Protein AF-K1SFC0-F1 (afdb_monomer)

InterPro domains:
  IPR001509 NAD-dependent epimerase/dehydratase [PF01370] (29-90)
  IPR036291 NAD(P)-binding domain superfamily [SSF51735] (22-122)

Secondary structure (DSSP, 8-state):
--PPPHHHHHHHHHHHTT---GGGTT-EEEEETTTSHHHHHHHHHHHH-TT--SEEEEEES-HHHHHHHTGGGTT-TTEEEEE--TTS-HHHHHHTTTTSHHHHHHHH--SEEEE------HHHHTT--

Structure (mmCIF, N/CA/C/O backbone):
data_AF-K1SFC0-F1
#
_entry.id   AF-K1SFC0-F1
#
loop_
_atom_site.group_PDB
_atom_site.id
_atom_site.type_symbol
_atom_site.label_atom_id
_atom_site.label_alt_id
_atom_site.label_comp_id
_atom_site.label_asym_id
_atom_site.label_entity_id
_atom_site.label_seq_id
_atom_site.pdbx_PDB_ins_code
_atom_site.Cartn_x
_atom_site.Cartn_y
_atom_site.Cartn_z
_atom_site.occupancy
_atom_site.B_iso_or_equiv
_atom_site.auth_seq_id
_atom_site.auth_comp_id
_atom_site.auth_asym_id
_atom_site.auth_atom_id
_atom_site.pdbx_PDB_model_num
ATOM 1 N N . MET A 1 1 ? -13.882 18.226 -19.240 1.00 37.94 1 MET A N 1
ATOM 2 C CA . MET A 1 1 ? -14.124 17.043 -18.390 1.00 37.94 1 MET A CA 1
ATOM 3 C C . MET A 1 1 ? -12.950 16.107 -18.572 1.00 37.94 1 MET A C 1
ATOM 5 O O . MET A 1 1 ? -12.810 15.551 -19.651 1.00 37.94 1 MET A O 1
ATOM 9 N N . ILE A 1 2 ? -12.064 16.000 -17.584 1.00 46.50 2 ILE A N 1
ATOM 10 C CA . ILE A 1 2 ? -11.029 14.963 -17.608 1.00 46.50 2 ILE A CA 1
ATOM 11 C C . ILE A 1 2 ? -11.756 13.694 -17.168 1.00 46.50 2 ILE A C 1
ATOM 13 O O . ILE A 1 2 ? -12.047 13.533 -15.987 1.00 46.50 2 ILE A O 1
ATOM 17 N N . GLY A 1 3 ? -12.195 12.886 -18.134 1.00 52.56 3 GLY A N 1
ATOM 18 C CA . GLY A 1 3 ? -12.838 11.608 -17.843 1.00 52.56 3 GLY A CA 1
ATOM 19 C C . GLY A 1 3 ? -11.894 10.734 -17.023 1.00 52.56 3 GLY A C 1
ATOM 20 O O . GLY A 1 3 ? -10.680 10.753 -17.244 1.00 52.56 3 GLY A O 1
ATOM 21 N N . ASN A 1 4 ? -12.446 9.998 -16.060 1.00 66.19 4 ASN A N 1
ATOM 22 C CA . ASN A 1 4 ? -11.688 9.003 -15.314 1.00 66.19 4 ASN A CA 1
ATOM 23 C C . ASN A 1 4 ? -11.076 8.007 -16.320 1.00 66.19 4 ASN A C 1
ATOM 25 O O . ASN A 1 4 ? -11.723 7.667 -17.313 1.00 66.19 4 ASN A O 1
ATOM 29 N N . SER A 1 5 ? -9.824 7.581 -16.129 1.00 87.25 5 SER A N 1
ATOM 30 C CA . SER A 1 5 ? -9.228 6.613 -17.060 1.00 87.25 5 SER A CA 1
ATOM 31 C C . SER A 1 5 ? -10.027 5.301 -17.028 1.00 87.25 5 SER A C 1
ATOM 33 O O . SER A 1 5 ? -10.554 4.966 -15.964 1.00 87.25 5 SER A O 1
ATOM 35 N N . PRO A 1 6 ? -10.090 4.524 -18.131 1.00 92.62 6 PRO A N 1
ATOM 36 C CA . PRO A 1 6 ? -10.793 3.236 -18.145 1.00 92.62 6 PRO A CA 1
ATOM 37 C C . PRO A 1 6 ? -10.389 2.328 -16.976 1.00 92.62 6 PRO A C 1
ATOM 39 O O . PRO A 1 6 ? -11.231 1.715 -16.342 1.00 92.62 6 PRO A O 1
ATOM 42 N N . TYR A 1 7 ? -9.108 2.363 -16.606 1.00 92.44 7 TYR A N 1
ATOM 43 C CA . TYR A 1 7 ? -8.574 1.665 -15.439 1.00 92.44 7 TYR A CA 1
ATOM 44 C C . TYR A 1 7 ? -9.222 2.077 -14.105 1.00 92.44 7 TYR A C 1
ATOM 46 O O . TYR A 1 7 ? -9.607 1.224 -13.310 1.00 92.44 7 TYR A O 1
ATOM 54 N N . LYS A 1 8 ? -9.348 3.383 -13.839 1.00 90.38 8 LYS A N 1
ATOM 55 C CA . LYS A 1 8 ? -9.997 3.865 -12.611 1.00 90.38 8 LYS A CA 1
ATOM 56 C C . LYS A 1 8 ? -11.497 3.576 -12.620 1.00 90.38 8 LYS A C 1
ATOM 58 O O . LYS A 1 8 ? -12.069 3.313 -11.568 1.00 90.38 8 LYS A O 1
ATOM 63 N N . GLU A 1 9 ? -12.121 3.605 -13.796 1.00 93.56 9 GLU A N 1
ATOM 64 C CA . GLU A 1 9 ? -13.527 3.237 -13.953 1.00 93.56 9 GLU A CA 1
ATOM 65 C C . GLU A 1 9 ? -13.763 1.750 -13.669 1.00 93.56 9 GLU A C 1
ATOM 67 O O . GLU A 1 9 ? -14.717 1.417 -12.970 1.00 93.56 9 GLU A O 1
ATOM 72 N N . ASP A 1 10 ? -12.869 0.871 -14.129 1.00 95.56 10 ASP A N 1
ATOM 73 C CA . ASP A 1 10 ? -12.921 -0.561 -13.830 1.00 95.56 10 ASP A CA 1
ATOM 74 C C . ASP A 1 10 ? -12.792 -0.821 -12.323 1.00 95.56 10 ASP A C 1
ATOM 76 O O . ASP A 1 10 ? -13.568 -1.595 -11.766 1.00 95.56 10 ASP A O 1
ATOM 80 N N . ILE A 1 11 ? -11.883 -0.126 -11.629 1.00 95.50 11 ILE A N 1
ATOM 81 C CA . ILE A 1 11 ? -11.759 -0.239 -10.167 1.00 95.50 11 ILE A CA 1
ATOM 82 C C . ILE A 1 11 ? -13.015 0.279 -9.461 1.00 95.50 11 ILE A C 1
ATOM 84 O O . ILE A 1 11 ? -13.551 -0.399 -8.585 1.00 95.50 11 ILE A O 1
ATOM 88 N N . ALA A 1 12 ? -13.524 1.451 -9.850 1.00 93.75 12 ALA A N 1
ATOM 89 C CA . ALA A 1 12 ? -14.755 2.000 -9.282 1.00 93.75 12 ALA A CA 1
ATOM 90 C C . ALA A 1 12 ? -15.953 1.064 -9.512 1.00 93.75 12 ALA A C 1
ATOM 92 O O . ALA A 1 12 ? -16.821 0.925 -8.646 1.00 93.75 12 ALA A O 1
ATOM 93 N N . ARG A 1 13 ? -15.990 0.385 -10.664 1.00 96.31 13 ARG A N 1
ATOM 94 C CA . ARG A 1 13 ? -17.012 -0.603 -11.000 1.00 96.31 13 ARG A CA 1
ATOM 95 C C . ARG A 1 13 ? -17.004 -1.791 -10.040 1.00 96.31 13 ARG A C 1
ATOM 97 O O . ARG A 1 13 ? -18.095 -2.196 -9.660 1.00 96.31 13 ARG A O 1
ATOM 104 N N . LEU A 1 14 ? -15.844 -2.276 -9.584 1.00 96.56 14 LEU A N 1
ATOM 105 C CA . LEU A 1 14 ? -15.770 -3.371 -8.600 1.00 96.56 14 LEU A CA 1
ATOM 106 C C . LEU A 1 14 ? -16.609 -3.067 -7.350 1.00 96.56 14 LEU A C 1
ATOM 108 O O . LEU A 1 14 ? -17.392 -3.904 -6.910 1.00 96.56 14 LEU A O 1
ATOM 112 N N . PHE A 1 15 ? -16.497 -1.849 -6.812 1.00 96.12 15 PHE A N 1
ATOM 113 C CA . PHE A 1 15 ? -17.256 -1.433 -5.629 1.00 96.12 15 PHE A CA 1
ATOM 114 C C . PHE A 1 15 ? -18.741 -1.214 -5.932 1.00 96.12 15 PHE A C 1
ATOM 116 O O . PHE A 1 15 ? -19.589 -1.560 -5.115 1.00 96.12 15 PHE A O 1
ATOM 123 N N . ARG A 1 16 ? -19.088 -0.704 -7.124 1.00 95.00 16 ARG A N 1
ATOM 124 C CA . ARG A 1 16 ? -20.497 -0.598 -7.551 1.00 95.00 16 ARG A CA 1
ATOM 125 C C . ARG A 1 16 ? -21.158 -1.960 -7.773 1.00 95.00 16 ARG A C 1
ATOM 127 O O . ARG A 1 16 ? -22.371 -2.062 -7.633 1.00 95.00 16 ARG A O 1
ATOM 134 N N . GLU A 1 17 ? -20.380 -2.980 -8.125 1.00 96.38 17 GLU A N 1
ATOM 135 C CA . GLU A 1 17 ? -20.843 -4.356 -8.346 1.00 96.38 17 GLU A CA 1
ATOM 136 C C . GLU A 1 17 ? -20.791 -5.230 -7.081 1.00 96.38 17 GLU A C 1
ATOM 138 O O . GLU A 1 17 ? -21.098 -6.418 -7.149 1.00 96.38 17 GLU A O 1
ATOM 143 N N . GLY A 1 18 ? -20.466 -4.646 -5.922 1.00 94.00 18 GLY A N 1
ATOM 144 C CA . GLY A 1 18 ? -20.590 -5.315 -4.625 1.00 94.00 18 GLY A CA 1
ATOM 145 C C . GLY A 1 18 ? -19.297 -5.907 -4.067 1.00 94.00 18 GLY A C 1
ATOM 146 O O . GLY A 1 18 ? -19.360 -6.787 -3.212 1.00 94.00 18 GLY A O 1
ATOM 147 N N . LEU A 1 19 ? -18.118 -5.454 -4.512 1.00 96.31 19 LEU A N 1
ATOM 148 C CA . LEU A 1 19 ? -16.886 -5.737 -3.774 1.00 96.31 19 LEU A CA 1
ATOM 149 C C . LEU A 1 19 ? -16.942 -5.061 -2.398 1.00 96.31 19 LEU A C 1
ATOM 151 O O . LEU A 1 19 ? -16.901 -3.836 -2.295 1.00 96.31 19 LEU A O 1
ATOM 155 N N . GLU A 1 20 ? -16.957 -5.871 -1.346 1.00 94.12 20 GLU A N 1
ATOM 156 C CA . GLU A 1 20 ? -16.961 -5.417 0.043 1.00 94.12 20 GLU A CA 1
ATOM 157 C C . GLU A 1 20 ? -15.652 -5.798 0.739 1.00 94.12 20 GLU A C 1
ATOM 159 O O . GLU A 1 20 ? -15.215 -6.949 0.713 1.00 94.12 20 GLU A O 1
ATOM 164 N N . LEU A 1 21 ? -15.024 -4.819 1.393 1.00 96.44 21 LEU A N 1
ATOM 165 C CA . LEU A 1 21 ? -13.754 -4.987 2.109 1.00 96.44 21 LEU A CA 1
ATOM 166 C C . LEU A 1 21 ? -13.894 -4.739 3.619 1.00 96.44 21 LEU A C 1
ATOM 168 O O . LEU A 1 21 ? -12.913 -4.440 4.292 1.00 96.44 21 LEU A O 1
ATOM 172 N N . GLU A 1 22 ? -15.100 -4.884 4.173 1.00 94.56 22 GLU A N 1
ATOM 173 C CA . GLU A 1 22 ? -15.393 -4.616 5.592 1.00 94.56 22 GLU A CA 1
ATOM 174 C C . GLU A 1 22 ? -14.527 -5.452 6.550 1.00 94.56 22 GLU A C 1
ATOM 176 O O . GLU A 1 22 ? -14.112 -4.979 7.605 1.00 94.56 22 GLU A O 1
ATOM 181 N N . ARG A 1 23 ? -14.150 -6.675 6.152 1.00 95.06 23 ARG A N 1
ATOM 182 C CA . ARG A 1 23 ? -13.246 -7.544 6.933 1.00 95.06 23 ARG A CA 1
ATOM 183 C C . ARG A 1 23 ? -11.850 -6.951 7.151 1.00 95.06 23 ARG A C 1
ATOM 185 O O . ARG A 1 23 ? -11.107 -7.455 7.993 1.00 95.06 23 ARG A O 1
ATOM 192 N N . LEU A 1 24 ? -11.488 -5.923 6.387 1.00 97.75 24 LEU A N 1
ATOM 193 C CA . LEU A 1 24 ? -10.239 -5.193 6.546 1.00 97.75 24 LEU A CA 1
ATOM 194 C C . LEU A 1 24 ? -10.350 -4.050 7.563 1.00 97.75 24 LEU A C 1
ATOM 196 O O . LEU A 1 24 ? -9.347 -3.405 7.822 1.00 97.75 24 LEU A O 1
ATOM 200 N N . HIS A 1 25 ? -11.511 -3.791 8.170 1.00 97.62 25 HIS A N 1
ATOM 201 C CA . HIS A 1 25 ? -11.677 -2.680 9.110 1.00 97.62 25 HIS A CA 1
ATOM 202 C C . HIS A 1 25 ? -10.644 -2.710 10.250 1.00 97.62 25 HIS A C 1
ATOM 204 O O . HIS A 1 25 ? -10.477 -3.705 10.967 1.00 97.62 25 HIS A O 1
ATOM 210 N N . GLY A 1 26 ? -9.930 -1.592 10.390 1.00 97.75 26 GLY A N 1
ATOM 211 C CA . GLY A 1 26 ? -8.910 -1.363 11.405 1.00 97.75 26 GLY A CA 1
ATOM 212 C C . GLY A 1 26 ? -7.672 -2.231 11.209 1.00 97.75 26 GLY A C 1
ATOM 213 O O . GLY A 1 26 ? -6.995 -2.524 12.188 1.00 97.75 26 GLY A O 1
ATOM 214 N N . LYS A 1 27 ? -7.432 -2.726 9.990 1.00 98.19 27 LYS A N 1
ATOM 215 C CA . LYS A 1 27 ? -6.282 -3.571 9.656 1.00 98.19 27 LYS A CA 1
ATOM 216 C C . LYS A 1 27 ? -5.195 -2.763 8.959 1.00 98.19 27 LYS A C 1
ATOM 218 O O . LYS A 1 27 ? -5.471 -1.742 8.327 1.00 98.19 27 LYS A O 1
ATOM 223 N N . THR A 1 28 ? -3.979 -3.279 9.013 1.00 98.56 28 THR A N 1
ATOM 224 C CA . THR A 1 28 ? -2.832 -2.805 8.241 1.00 98.56 28 THR A CA 1
ATOM 225 C C . THR A 1 28 ? -2.468 -3.851 7.192 1.00 98.56 28 THR A C 1
ATOM 227 O O . THR A 1 28 ? -2.224 -5.016 7.510 1.00 98.56 28 THR A O 1
ATOM 230 N N . ILE A 1 29 ? -2.447 -3.445 5.922 1.00 98.69 29 ILE A N 1
ATOM 231 C CA . ILE A 1 29 ? -2.175 -4.326 4.783 1.00 98.69 29 ILE A CA 1
ATOM 232 C C . ILE A 1 29 ? -0.854 -3.924 4.136 1.00 98.69 29 ILE A C 1
ATOM 234 O O . ILE A 1 29 ? -0.731 -2.818 3.613 1.00 98.69 29 ILE A O 1
ATOM 238 N N . LEU A 1 30 ? 0.115 -4.837 4.109 1.00 98.38 30 LEU A N 1
ATOM 239 C CA . LEU A 1 30 ? 1.375 -4.651 3.395 1.00 98.38 30 LEU A CA 1
ATOM 240 C C . LEU A 1 30 ? 1.306 -5.303 2.014 1.00 98.38 30 LEU A C 1
ATOM 242 O O . LEU A 1 30 ? 1.000 -6.487 1.891 1.00 98.38 30 LEU A O 1
ATOM 246 N N . VAL A 1 31 ? 1.644 -4.547 0.970 1.00 98.44 31 VAL A N 1
ATOM 247 C CA . VAL A 1 31 ? 1.709 -5.045 -0.410 1.00 98.44 31 VAL A CA 1
ATOM 248 C C . VAL A 1 31 ? 3.148 -4.965 -0.913 1.00 98.44 31 VAL A C 1
ATOM 250 O O . VAL A 1 31 ? 3.627 -3.890 -1.277 1.00 98.44 31 VAL A O 1
ATOM 253 N N . ALA A 1 32 ? 3.853 -6.097 -0.953 1.00 96.62 32 ALA A N 1
ATOM 254 C CA . ALA A 1 32 ? 5.199 -6.173 -1.517 1.00 96.62 32 ALA A CA 1
ATOM 255 C C . ALA A 1 32 ? 5.145 -6.243 -3.048 1.00 96.62 32 ALA A C 1
ATOM 257 O O . ALA A 1 32 ? 4.246 -6.842 -3.635 1.00 96.62 32 ALA A O 1
ATOM 258 N N . GLY A 1 33 ? 6.095 -5.586 -3.719 1.00 95.62 33 GLY A N 1
ATOM 259 C CA . GLY A 1 33 ? 6.044 -5.440 -5.176 1.00 95.62 33 GLY A CA 1
ATOM 260 C C . GLY A 1 33 ? 4.995 -4.424 -5.643 1.00 95.62 33 GLY A C 1
ATOM 261 O O . GLY A 1 33 ? 4.547 -4.480 -6.791 1.00 95.62 33 GLY A O 1
ATOM 262 N N . ALA A 1 34 ? 4.627 -3.462 -4.789 1.00 96.81 34 ALA A N 1
ATOM 263 C CA . ALA A 1 34 ? 3.569 -2.482 -5.045 1.00 96.81 34 ALA A CA 1
ATOM 264 C C . ALA A 1 34 ? 3.782 -1.644 -6.321 1.00 96.81 34 ALA A C 1
ATOM 266 O O . ALA A 1 34 ? 2.832 -1.240 -6.982 1.00 96.81 34 ALA A O 1
ATOM 267 N N . THR A 1 35 ? 5.024 -1.395 -6.742 1.00 93.75 35 THR A N 1
ATOM 268 C CA . THR A 1 35 ? 5.289 -0.624 -7.974 1.00 93.75 35 THR A CA 1
ATOM 269 C C . THR A 1 35 ? 5.111 -1.438 -9.267 1.00 93.75 35 THR A C 1
ATOM 271 O O . THR A 1 35 ? 5.183 -0.876 -10.370 1.00 93.75 35 THR A O 1
ATOM 274 N N . GLY A 1 36 ? 4.856 -2.747 -9.151 1.00 91.81 36 GLY A N 1
ATOM 275 C CA . GLY A 1 36 ? 4.540 -3.661 -10.248 1.00 91.81 36 GLY A CA 1
ATOM 276 C C . GLY A 1 36 ? 3.112 -3.508 -10.784 1.00 91.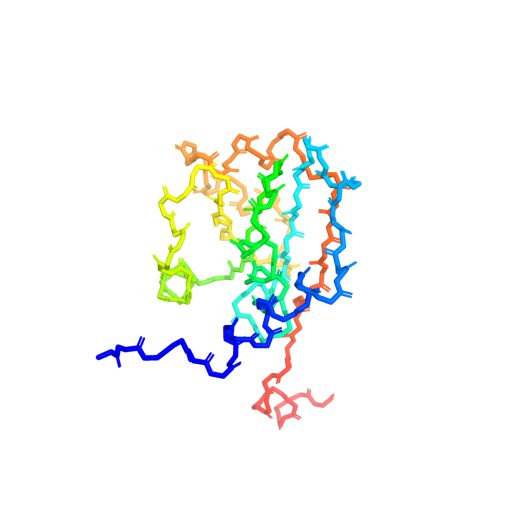81 36 GLY A C 1
ATOM 277 O O . GLY A 1 36 ? 2.352 -2.645 -10.340 1.00 91.81 36 GLY A O 1
ATOM 278 N N . LEU A 1 37 ? 2.756 -4.334 -11.774 1.00 91.38 37 LEU A N 1
ATOM 279 C CA . LEU A 1 37 ? 1.418 -4.348 -12.384 1.00 91.38 37 LEU A CA 1
ATOM 280 C C . LEU A 1 37 ? 0.356 -4.816 -11.382 1.00 91.38 37 LEU A C 1
ATOM 282 O O . LEU A 1 37 ? -0.490 -4.022 -10.986 1.00 91.38 37 LEU A O 1
ATOM 286 N N . VAL A 1 38 ? 0.446 -6.073 -10.933 1.00 93.94 38 VAL A N 1
ATOM 287 C CA . VAL A 1 38 ? -0.546 -6.679 -10.028 1.00 93.94 38 VAL A CA 1
ATOM 288 C C . VAL A 1 38 ? -0.519 -6.015 -8.654 1.00 93.94 38 VAL A C 1
ATOM 290 O O . VAL A 1 38 ? -1.549 -5.525 -8.210 1.00 93.94 38 VAL A O 1
ATOM 293 N N . GLY A 1 39 ? 0.653 -5.917 -8.014 1.00 96.31 39 GLY A N 1
ATOM 294 C CA . GLY A 1 39 ? 0.774 -5.276 -6.698 1.00 96.31 39 GLY A CA 1
ATOM 295 C C . GLY A 1 39 ? 0.281 -3.827 -6.700 1.00 96.31 39 GLY A C 1
ATOM 296 O O . GLY A 1 39 ? -0.414 -3.410 -5.783 1.00 96.31 39 GLY A O 1
ATOM 297 N N . GLY A 1 40 ? 0.554 -3.075 -7.768 1.00 96.38 40 GLY A N 1
ATOM 298 C CA . GLY A 1 40 ? 0.042 -1.715 -7.901 1.00 96.38 40 GLY A CA 1
ATOM 299 C C . GLY A 1 40 ? -1.469 -1.652 -8.079 1.00 96.38 40 GLY A C 1
ATOM 300 O O . GLY A 1 40 ? -2.093 -0.801 -7.465 1.00 96.38 40 GLY A O 1
ATOM 301 N N . CYS A 1 41 ? -2.047 -2.578 -8.848 1.00 96.75 41 CYS A N 1
ATOM 302 C CA . CYS A 1 41 ? -3.498 -2.697 -8.987 1.00 96.75 41 CYS A CA 1
ATOM 303 C C . CYS A 1 41 ? -4.178 -3.002 -7.652 1.00 96.75 41 CYS A C 1
ATOM 305 O O . CYS A 1 41 ? -5.168 -2.369 -7.308 1.00 96.75 41 CYS A O 1
ATOM 307 N N . VAL A 1 42 ? -3.600 -3.900 -6.852 1.00 98.19 42 VAL A N 1
ATOM 308 C CA . VAL A 1 42 ? -4.096 -4.181 -5.499 1.00 98.19 42 VAL A CA 1
ATOM 309 C C . VAL A 1 42 ? -4.082 -2.918 -4.634 1.00 98.19 42 VAL A C 1
ATOM 311 O O . VAL A 1 42 ? -5.090 -2.610 -4.004 1.00 98.19 42 VAL A O 1
ATOM 314 N N . VAL A 1 43 ? -2.981 -2.157 -4.635 1.00 98.44 43 VAL A N 1
ATOM 315 C 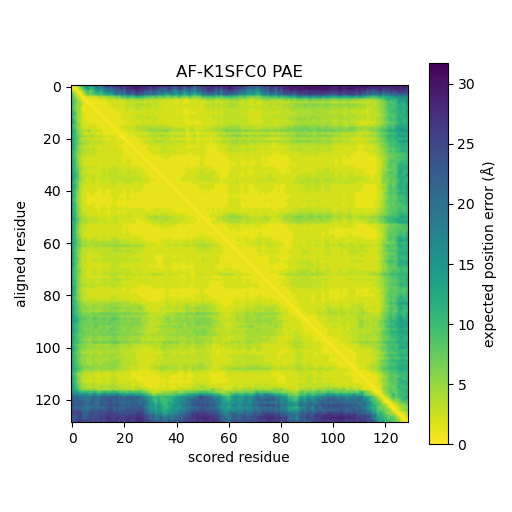CA . VAL A 1 43 ? -2.907 -0.878 -3.905 1.00 98.44 43 VAL A CA 1
ATOM 316 C C . VAL A 1 43 ? -3.963 0.102 -4.420 1.00 98.44 43 VAL A C 1
ATOM 318 O O . VAL A 1 43 ? -4.674 0.688 -3.613 1.00 98.44 43 VAL A O 1
ATOM 321 N N . ASP A 1 44 ? -4.120 0.247 -5.738 1.00 97.81 44 ASP A N 1
ATOM 322 C CA . ASP A 1 44 ? -5.116 1.143 -6.332 1.00 97.81 44 ASP A CA 1
ATOM 323 C C . ASP A 1 44 ? -6.554 0.754 -5.947 1.00 97.81 44 ASP A C 1
ATOM 325 O O . ASP A 1 44 ? -7.363 1.641 -5.686 1.00 97.81 44 ASP A O 1
ATOM 329 N N . VAL A 1 45 ? -6.885 -0.542 -5.891 1.00 97.94 45 VAL A N 1
ATOM 330 C CA . VAL A 1 45 ? -8.197 -1.034 -5.430 1.00 97.94 45 VAL A CA 1
ATOM 331 C C . VAL A 1 45 ? -8.394 -0.716 -3.951 1.00 97.94 45 VAL A C 1
ATOM 333 O O . VAL A 1 45 ? -9.416 -0.145 -3.576 1.00 97.94 45 VAL A O 1
ATOM 336 N N . LEU A 1 46 ? -7.403 -1.024 -3.109 1.00 98.25 46 LEU A N 1
ATOM 337 C CA . LEU A 1 46 ? -7.464 -0.746 -1.673 1.00 98.25 46 LEU A CA 1
ATOM 338 C C . LEU A 1 46 ? -7.640 0.753 -1.393 1.00 98.25 46 LEU A C 1
ATOM 340 O O . LEU A 1 46 ? -8.456 1.116 -0.545 1.00 98.25 46 LEU A O 1
ATOM 344 N N . MET A 1 47 ? -6.924 1.610 -2.124 1.00 97.88 47 MET A N 1
ATOM 345 C CA . MET A 1 47 ? -6.944 3.069 -1.977 1.00 97.88 47 MET A CA 1
ATOM 346 C C . MET A 1 47 ? -8.127 3.755 -2.676 1.00 97.88 47 MET A C 1
ATOM 348 O O . MET A 1 47 ? -8.379 4.934 -2.430 1.00 97.88 47 MET A O 1
ATOM 352 N N . GLN A 1 48 ? -8.884 3.051 -3.517 1.00 95.38 48 GLN A N 1
ATOM 353 C CA . GLN A 1 48 ? -10.119 3.569 -4.125 1.00 95.38 48 GLN A CA 1
ATOM 354 C C . GLN A 1 48 ? -11.392 3.036 -3.467 1.00 95.38 48 GLN A C 1
ATOM 356 O O . GLN A 1 48 ? -12.483 3.442 -3.861 1.00 95.38 48 GLN A O 1
ATOM 361 N N . ASN A 1 49 ? -11.273 2.178 -2.451 1.00 96.25 49 ASN A N 1
ATOM 362 C CA . ASN A 1 49 ? -12.416 1.782 -1.640 1.00 96.25 49 ASN A CA 1
ATOM 363 C C . ASN A 1 49 ? -13.047 3.022 -0.970 1.00 96.25 49 ASN A C 1
ATOM 365 O O . ASN A 1 49 ? -12.388 3.649 -0.133 1.00 96.25 49 ASN A O 1
ATOM 369 N N . PRO A 1 50 ? -14.308 3.372 -1.285 1.00 92.94 50 PRO A N 1
ATOM 370 C CA . PRO A 1 50 ? -14.965 4.548 -0.715 1.00 92.94 50 PRO A CA 1
ATOM 371 C C . PRO A 1 50 ? -15.252 4.404 0.787 1.00 92.94 50 PRO A C 1
ATOM 373 O O . PRO A 1 50 ? -15.375 5.409 1.479 1.00 92.94 50 PRO A O 1
ATOM 376 N N . ALA A 1 51 ? -15.334 3.171 1.295 1.00 93.94 51 ALA A N 1
ATOM 377 C CA . ALA A 1 51 ? -15.531 2.858 2.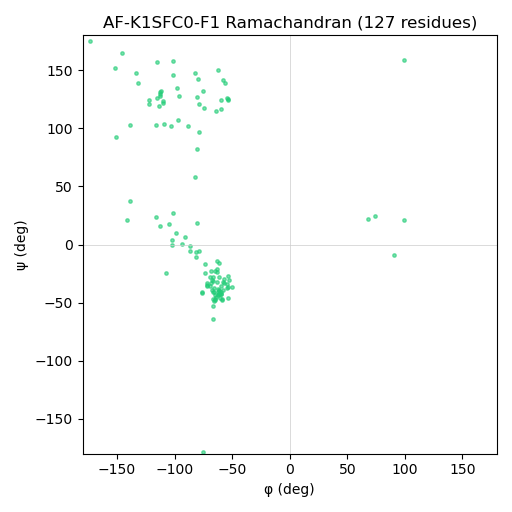709 1.00 93.94 51 ALA A CA 1
ATOM 378 C C . ALA A 1 51 ? -14.214 2.440 3.393 1.00 93.94 51 ALA A C 1
ATOM 380 O O . ALA A 1 51 ? -14.226 1.641 4.330 1.00 93.94 51 ALA A O 1
ATOM 381 N N . ARG A 1 52 ? -13.058 2.912 2.896 1.00 96.00 52 ARG A N 1
ATOM 382 C CA . ARG A 1 52 ? -11.746 2.557 3.451 1.00 96.00 52 ARG A CA 1
ATOM 383 C C . ARG A 1 52 ? -11.647 2.972 4.921 1.00 96.00 52 ARG A C 1
ATOM 385 O O . ARG A 1 52 ? -11.787 4.139 5.261 1.00 96.00 52 ARG A O 1
ATOM 392 N N . CYS A 1 53 ? -11.338 1.998 5.769 1.00 96.94 53 CYS A N 1
ATOM 393 C CA . CYS A 1 53 ? -11.145 2.153 7.212 1.00 96.94 53 CYS A CA 1
ATOM 394 C C . CYS A 1 53 ? -9.943 1.321 7.696 1.00 96.94 53 CYS A C 1
ATOM 396 O O . CYS A 1 53 ? -9.973 0.695 8.754 1.00 96.94 53 CYS A O 1
ATOM 398 N N . TYR A 1 54 ? -8.899 1.264 6.871 1.00 98.06 54 TYR A N 1
ATOM 399 C CA . TYR A 1 54 ? -7.684 0.473 7.060 1.00 98.06 54 TYR A CA 1
ATOM 400 C C . TYR A 1 54 ? -6.478 1.204 6.488 1.00 98.06 54 TYR A C 1
ATOM 402 O O . TYR A 1 54 ? -6.640 2.125 5.687 1.00 98.06 54 TYR A O 1
ATOM 410 N N . LYS A 1 55 ? -5.279 0.761 6.865 1.00 98.50 55 LYS A N 1
ATOM 411 C CA . LYS A 1 55 ? -4.010 1.316 6.387 1.00 98.50 55 LYS A CA 1
ATOM 412 C C . LYS A 1 55 ? -3.397 0.432 5.305 1.00 98.50 55 LYS A C 1
ATOM 414 O O . LYS A 1 55 ? -3.506 -0.795 5.350 1.00 98.50 55 LYS A O 1
ATOM 419 N N . VAL A 1 56 ? -2.717 1.051 4.345 1.00 98.69 56 VAL A N 1
ATOM 420 C CA . VAL A 1 56 ? -2.015 0.376 3.249 1.00 98.69 56 VAL A CA 1
ATOM 421 C C . VAL A 1 56 ? -0.543 0.766 3.273 1.00 98.69 56 VAL A C 1
ATOM 423 O O . VAL A 1 56 ? -0.200 1.933 3.109 1.00 98.69 56 VAL A O 1
ATOM 426 N N . ILE A 1 57 ? 0.331 -0.228 3.415 1.00 98.50 57 ILE A N 1
ATOM 427 C CA . ILE A 1 57 ? 1.780 -0.086 3.278 1.00 98.50 57 ILE A CA 1
ATOM 428 C C . ILE A 1 57 ? 2.186 -0.648 1.913 1.00 98.50 57 ILE A C 1
ATOM 430 O O . ILE A 1 57 ? 2.289 -1.860 1.714 1.00 98.50 57 ILE A O 1
ATOM 434 N N . ALA A 1 58 ? 2.435 0.231 0.949 1.00 98.25 58 ALA A N 1
ATOM 435 C CA . ALA A 1 58 ? 3.005 -0.146 -0.336 1.00 98.25 58 ALA A CA 1
ATOM 436 C C . ALA A 1 58 ? 4.520 -0.351 -0.194 1.00 98.25 58 ALA A C 1
ATOM 438 O O . ALA A 1 58 ? 5.242 0.582 0.148 1.00 98.25 58 ALA A O 1
ATOM 439 N N . ALA A 1 59 ? 5.023 -1.548 -0.498 1.00 97.44 59 ALA A N 1
ATOM 440 C CA . ALA A 1 59 ? 6.435 -1.885 -0.354 1.00 97.44 59 ALA A CA 1
ATOM 441 C C . ALA A 1 59 ? 7.128 -2.115 -1.709 1.00 97.44 59 ALA A C 1
ATOM 443 O O . ALA A 1 59 ? 6.654 -2.866 -2.572 1.00 97.44 59 ALA A O 1
ATOM 444 N N . GLY A 1 60 ? 8.285 -1.479 -1.905 1.00 95.50 60 GLY A N 1
ATOM 445 C CA . GLY A 1 60 ? 9.119 -1.677 -3.092 1.00 95.50 60 GLY A CA 1
ATOM 446 C C . GLY A 1 60 ? 10.467 -0.965 -3.020 1.00 95.50 60 GLY A C 1
ATOM 447 O O . GLY A 1 60 ? 10.732 -0.210 -2.102 1.00 95.50 60 GLY A O 1
ATOM 448 N N . ARG A 1 61 ? 11.323 -1.177 -4.024 1.00 93.62 61 ARG A N 1
ATOM 449 C CA . ARG A 1 61 ? 12.735 -0.736 -4.003 1.00 93.62 61 ARG A CA 1
ATOM 450 C C . ARG A 1 61 ? 13.004 0.693 -4.491 1.00 93.62 61 ARG A C 1
ATOM 452 O O . ARG A 1 61 ? 14.154 1.097 -4.535 1.00 93.62 61 ARG A O 1
ATOM 459 N N . ASN A 1 62 ? 12.001 1.405 -5.004 1.00 92.69 62 ASN A N 1
ATOM 460 C CA . ASN A 1 62 ? 12.218 2.695 -5.666 1.00 92.69 62 ASN A CA 1
ATOM 461 C C . ASN A 1 62 ? 11.130 3.691 -5.254 1.00 92.69 62 ASN A C 1
ATOM 463 O O . ASN A 1 62 ? 9.991 3.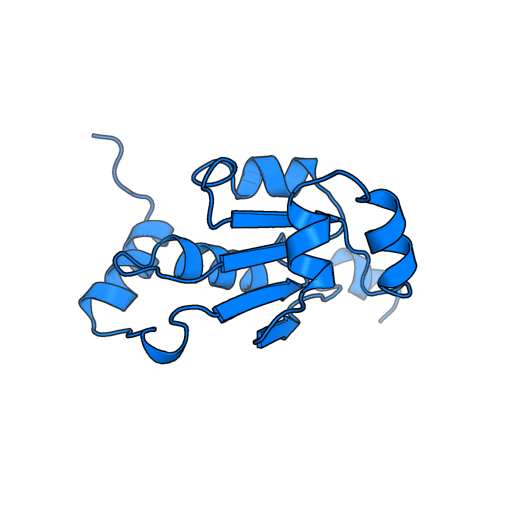605 -5.734 1.00 92.69 62 ASN A O 1
ATOM 467 N N . LYS A 1 63 ? 11.495 4.600 -4.344 1.00 94.44 63 LYS A N 1
ATOM 468 C CA . LYS A 1 63 ? 10.605 5.598 -3.742 1.00 94.44 63 LYS A CA 1
ATOM 469 C C . LYS A 1 63 ? 10.108 6.608 -4.768 1.00 94.44 63 LYS A C 1
ATOM 471 O O . LYS A 1 63 ? 8.933 6.951 -4.752 1.00 94.44 63 LYS A O 1
ATOM 476 N N . GLU A 1 64 ? 10.940 7.017 -5.720 1.00 95.62 64 GLU A N 1
ATOM 477 C CA . GLU A 1 64 ? 10.576 7.981 -6.764 1.00 95.62 64 GLU A CA 1
ATOM 478 C C . GLU A 1 64 ? 9.488 7.424 -7.690 1.00 95.62 64 GLU A C 1
ATOM 480 O O . GLU A 1 64 ? 8.472 8.075 -7.937 1.00 95.62 64 GLU A O 1
ATOM 485 N N . ARG A 1 65 ? 9.660 6.185 -8.162 1.00 94.12 65 ARG A N 1
ATOM 486 C CA . ARG A 1 65 ? 8.680 5.473 -8.991 1.00 94.12 65 ARG A CA 1
ATOM 487 C C . ARG A 1 65 ? 7.379 5.258 -8.231 1.00 94.12 65 ARG A C 1
ATOM 489 O O . ARG A 1 65 ? 6.308 5.385 -8.820 1.00 94.12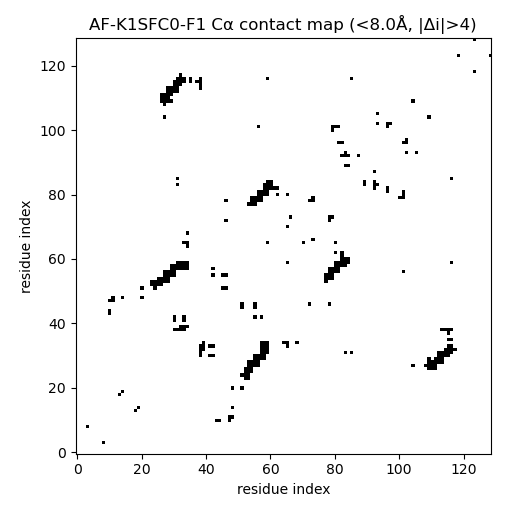 65 ARG A O 1
ATOM 496 N N . ALA A 1 66 ? 7.462 4.919 -6.946 1.00 96.19 66 ALA A N 1
ATOM 497 C CA . ALA A 1 66 ? 6.283 4.794 -6.102 1.00 96.19 66 ALA A CA 1
ATOM 498 C C . ALA A 1 66 ? 5.563 6.137 -5.945 1.00 96.19 66 ALA A C 1
ATOM 500 O O . ALA A 1 66 ? 4.356 6.192 -6.152 1.00 96.19 66 ALA A O 1
ATOM 501 N N . ARG A 1 67 ? 6.302 7.222 -5.690 1.00 97.12 67 ARG A N 1
ATOM 502 C CA . ARG A 1 67 ? 5.752 8.575 -5.550 1.00 97.12 67 ARG A CA 1
ATOM 503 C C . ARG A 1 67 ? 5.036 9.041 -6.809 1.00 97.12 67 ARG A C 1
ATOM 505 O O . ARG A 1 67 ? 3.962 9.617 -6.715 1.00 97.12 67 ARG A O 1
ATOM 512 N N . GLN A 1 68 ? 5.586 8.746 -7.985 1.00 96.50 68 GLN A N 1
ATOM 513 C CA . GLN A 1 68 ? 4.921 9.028 -9.260 1.00 96.50 68 GLN A CA 1
ATOM 514 C C . GLN A 1 68 ? 3.659 8.179 -9.452 1.00 96.50 68 GLN A C 1
ATOM 516 O O . GLN A 1 68 ? 2.615 8.708 -9.824 1.00 96.50 68 GLN A O 1
ATOM 521 N N . LYS A 1 69 ? 3.741 6.866 -9.195 1.00 95.44 69 LYS A N 1
ATOM 522 C CA . LYS A 1 69 ? 2.621 5.936 -9.402 1.00 95.44 69 LYS A CA 1
ATOM 523 C C . LYS A 1 69 ? 1.448 6.223 -8.464 1.00 95.44 69 LYS A C 1
ATOM 525 O O . LYS A 1 69 ? 0.300 6.170 -8.887 1.00 95.44 69 LYS A O 1
ATOM 530 N N . PHE A 1 70 ? 1.749 6.535 -7.212 1.00 97.31 70 PHE A N 1
ATOM 531 C CA . PHE A 1 70 ? 0.786 6.682 -6.125 1.00 97.31 70 PHE A CA 1
ATOM 532 C C . PHE A 1 70 ? 0.527 8.143 -5.752 1.00 97.31 70 PHE A C 1
ATOM 534 O O . PHE A 1 70 ? -0.027 8.427 -4.695 1.00 97.31 70 PHE A O 1
ATOM 541 N N . ALA A 1 71 ? 0.885 9.081 -6.635 1.00 97.12 71 ALA A N 1
ATOM 542 C CA . ALA A 1 71 ? 0.770 10.519 -6.398 1.00 97.12 71 ALA A CA 1
ATOM 543 C C . ALA A 1 71 ? -0.635 10.961 -5.953 1.00 97.12 71 ALA A C 1
ATOM 545 O O . ALA A 1 71 ? -0.764 11.917 -5.198 1.00 97.12 71 ALA A O 1
ATOM 546 N N . ALA A 1 72 ? -1.682 10.261 -6.403 1.00 95.06 72 ALA A N 1
ATOM 547 C CA . ALA A 1 72 ? -3.073 10.583 -6.085 1.00 95.06 72 ALA A CA 1
ATOM 548 C C . ALA A 1 72 ? -3.429 10.439 -4.595 1.00 95.06 72 ALA A C 1
ATOM 550 O O . ALA A 1 72 ? -4.401 11.044 -4.157 1.00 95.06 72 ALA A O 1
ATOM 551 N N . TYR A 1 73 ? -2.674 9.643 -3.840 1.00 95.19 73 TYR A N 1
ATOM 552 C CA . TYR A 1 73 ? -2.931 9.359 -2.427 1.00 95.19 73 TYR A CA 1
ATOM 553 C C . TYR A 1 73 ? -1.634 9.279 -1.611 1.00 95.19 73 TYR A C 1
ATOM 555 O O . TYR A 1 73 ? -1.603 8.689 -0.540 1.00 95.19 73 TYR A O 1
ATOM 563 N N . TRP A 1 74 ? -0.546 9.876 -2.107 1.00 97.44 74 TRP A N 1
ATOM 564 C CA . TRP A 1 74 ? 0.754 9.848 -1.431 1.00 97.44 74 TRP A CA 1
ATOM 565 C C . TRP A 1 74 ? 0.733 10.550 -0.067 1.00 97.44 74 TRP A C 1
ATOM 567 O O . TRP A 1 74 ? 1.454 10.148 0.837 1.00 97.44 74 TRP A O 1
ATOM 577 N N . GLU A 1 75 ? -0.090 11.592 0.059 1.00 97.19 75 GLU A N 1
ATOM 578 C CA . GLU A 1 75 ? -0.259 12.385 1.284 1.00 97.19 75 GLU A CA 1
ATOM 579 C C . GLU A 1 75 ? -1.505 11.949 2.091 1.00 97.19 75 GLU A C 1
ATOM 581 O O . GLU A 1 75 ? -1.931 12.653 3.003 1.00 97.19 75 GLU A O 1
ATOM 586 N N . ASP A 1 76 ? -2.135 10.825 1.729 1.00 97.69 76 ASP A N 1
ATOM 587 C CA . ASP A 1 76 ? -3.279 10.267 2.457 1.00 97.69 76 ASP A CA 1
ATOM 588 C C . ASP A 1 76 ? -2.801 9.599 3.755 1.00 97.69 76 ASP A C 1
ATOM 590 O O . ASP A 1 76 ? -1.867 8.802 3.736 1.00 97.69 76 ASP A O 1
ATOM 594 N N . GLU A 1 77 ? -3.455 9.887 4.882 1.00 96.75 77 GLU A N 1
ATOM 595 C CA . GLU A 1 77 ? -3.048 9.393 6.209 1.00 96.75 77 GLU A CA 1
ATOM 596 C C . GLU A 1 77 ? -3.095 7.866 6.354 1.00 96.75 77 GLU A C 1
ATOM 598 O O . GLU A 1 77 ? -2.448 7.295 7.230 1.00 96.75 77 GLU A O 1
ATOM 603 N N . SER A 1 78 ? -3.870 7.196 5.500 1.00 97.31 78 SER A N 1
ATOM 604 C CA . SER A 1 78 ? -3.989 5.740 5.488 1.00 97.31 78 SER A CA 1
ATOM 605 C C . SER A 1 78 ? -3.022 5.071 4.511 1.00 97.31 78 SER A C 1
ATOM 607 O O . SER A 1 78 ? -3.019 3.843 4.402 1.00 97.31 78 SER A O 1
ATOM 609 N N . PHE A 1 79 ? -2.195 5.847 3.805 1.00 98.50 79 PHE A N 1
ATOM 610 C CA . PHE A 1 79 ? -1.215 5.352 2.851 1.00 98.50 79 PHE A CA 1
ATOM 611 C C . PHE A 1 79 ? 0.215 5.574 3.333 1.00 98.50 79 PHE A C 1
ATOM 613 O O . PHE A 1 79 ? 0.623 6.675 3.690 1.00 98.50 79 PHE A O 1
ATOM 620 N N . PHE A 1 80 ? 1.019 4.521 3.239 1.00 98.12 80 PHE A N 1
ATOM 621 C CA . PHE A 1 80 ? 2.435 4.559 3.560 1.00 98.12 80 PHE A CA 1
ATOM 622 C C . PHE A 1 80 ? 3.236 3.878 2.460 1.00 98.12 80 PHE A C 1
ATOM 624 O O . PHE A 1 80 ? 2.799 2.892 1.861 1.00 98.12 80 PHE A O 1
ATOM 631 N N . PHE A 1 81 ? 4.451 4.368 2.223 1.00 97.88 81 PHE A N 1
ATOM 632 C CA . PHE A 1 81 ? 5.401 3.706 1.340 1.00 97.88 81 PHE A CA 1
ATOM 633 C C . PHE A 1 81 ? 6.626 3.232 2.117 1.00 97.88 81 PHE A C 1
ATOM 635 O O . PHE A 1 81 ? 7.284 4.032 2.776 1.00 97.88 81 PHE A O 1
ATOM 642 N N . ALA A 1 82 ? 6.946 1.944 1.994 1.00 97.19 82 ALA A N 1
ATOM 643 C CA . ALA A 1 82 ? 8.110 1.319 2.603 1.00 97.19 82 ALA A CA 1
ATOM 644 C C . ALA A 1 82 ? 9.148 0.947 1.536 1.00 97.19 82 ALA A C 1
ATOM 646 O O . ALA A 1 82 ? 8.875 0.151 0.628 1.00 97.19 82 ALA A O 1
ATOM 647 N N . GLU A 1 83 ? 10.365 1.478 1.660 1.00 96.19 83 GLU A N 1
ATOM 648 C CA . GLU A 1 83 ? 11.456 1.139 0.748 1.00 96.19 83 GLU A CA 1
ATOM 649 C C . GLU A 1 83 ? 12.106 -0.203 1.128 1.00 96.19 83 GLU A C 1
ATOM 651 O O . GLU A 1 83 ? 13.119 -0.277 1.828 1.00 96.19 83 GLU A O 1
ATOM 656 N N . ILE A 1 84 ? 11.480 -1.295 0.686 1.00 94.56 84 ILE A N 1
ATOM 657 C CA . ILE A 1 84 ? 11.864 -2.666 1.035 1.00 94.56 84 ILE A CA 1
ATOM 658 C C . ILE A 1 84 ? 12.404 -3.406 -0.191 1.00 94.56 84 ILE A C 1
ATOM 660 O O . ILE A 1 84 ? 11.748 -3.499 -1.235 1.00 94.56 84 ILE A O 1
ATOM 664 N N . ASP A 1 85 ? 13.594 -3.987 -0.031 1.00 91.69 85 ASP A N 1
ATOM 665 C CA . ASP A 1 85 ? 14.114 -5.024 -0.918 1.00 91.69 85 ASP A CA 1
ATOM 666 C C . ASP A 1 85 ? 13.842 -6.399 -0.304 1.00 91.69 85 ASP A C 1
ATOM 668 O O . ASP A 1 85 ? 14.498 -6.805 0.652 1.00 91.69 85 ASP A O 1
ATOM 672 N N . VAL A 1 86 ? 12.881 -7.125 -0.879 1.00 89.81 86 VAL A N 1
ATOM 673 C CA . VAL A 1 86 ? 12.476 -8.463 -0.416 1.00 89.81 86 VAL A CA 1
ATOM 674 C C . VAL A 1 86 ? 13.585 -9.515 -0.531 1.00 89.81 86 VAL A C 1
ATOM 676 O O . VAL A 1 86 ? 13.479 -10.582 0.062 1.00 89.81 86 VAL A O 1
ATOM 679 N N . THR A 1 87 ? 14.660 -9.238 -1.278 1.00 90.44 87 THR A N 1
ATOM 680 C CA . THR A 1 87 ? 15.820 -10.140 -1.379 1.00 90.44 87 THR A CA 1
ATOM 681 C C . THR A 1 87 ? 16.794 -9.997 -0.206 1.00 90.44 87 THR A C 1
ATOM 683 O O . THR A 1 87 ? 17.758 -10.755 -0.100 1.00 90.44 87 THR A O 1
ATOM 686 N N . GLN A 1 88 ? 16.567 -9.018 0.673 1.00 90.94 88 GLN A N 1
ATOM 687 C CA . GLN A 1 88 ? 17.349 -8.772 1.878 1.00 90.94 88 GLN A CA 1
ATOM 688 C C . GLN A 1 88 ? 16.484 -8.987 3.128 1.00 90.94 88 GLN A C 1
ATOM 690 O O . GLN A 1 88 ? 15.262 -8.853 3.068 1.00 90.94 88 GLN A O 1
ATOM 695 N N . PRO A 1 89 ? 17.093 -9.274 4.294 1.00 91.00 89 PRO A N 1
ATOM 696 C CA . PRO A 1 89 ? 16.366 -9.264 5.556 1.00 91.00 89 PRO A CA 1
ATOM 697 C C . PRO A 1 89 ? 15.659 -7.920 5.769 1.00 91.00 89 PRO A C 1
ATOM 699 O O . PRO A 1 89 ? 16.312 -6.875 5.744 1.00 91.00 89 PRO A O 1
ATOM 702 N N . VAL A 1 90 ? 14.348 -7.959 6.024 1.00 87.75 90 VAL A N 1
ATOM 703 C CA . VAL A 1 90 ? 13.482 -6.769 6.138 1.00 87.75 90 VAL A CA 1
ATOM 704 C C . VAL A 1 90 ? 14.009 -5.762 7.163 1.00 87.75 90 VAL A C 1
ATOM 706 O O . VAL A 1 90 ? 13.941 -4.559 6.921 1.00 87.75 90 VAL A O 1
ATOM 7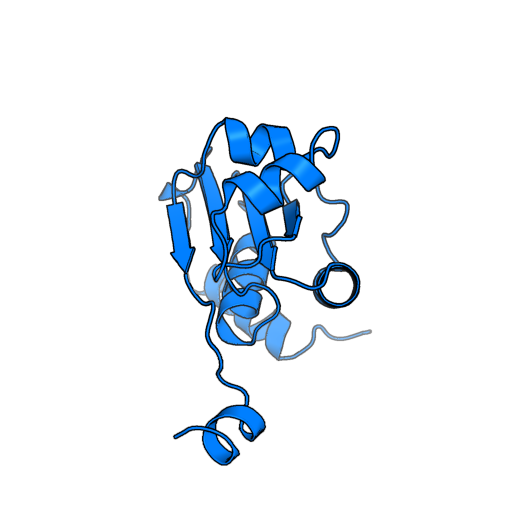09 N N . ILE A 1 91 ? 14.632 -6.239 8.248 1.00 88.69 91 ILE A N 1
ATOM 710 C CA . ILE A 1 91 ? 15.232 -5.384 9.283 1.00 88.69 91 ILE A CA 1
ATOM 711 C C . ILE A 1 91 ? 16.235 -4.373 8.705 1.00 88.69 91 ILE A C 1
ATOM 713 O O . ILE A 1 91 ? 16.224 -3.210 9.086 1.00 88.69 91 ILE A O 1
ATOM 717 N N . LYS A 1 92 ? 17.020 -4.762 7.688 1.00 90.00 92 LYS A N 1
ATOM 718 C CA . LYS A 1 92 ? 17.990 -3.860 7.047 1.00 90.00 92 LYS A CA 1
ATOM 719 C C . LYS A 1 92 ? 17.319 -2.711 6.298 1.00 90.00 92 LYS A C 1
ATOM 721 O O . LYS A 1 92 ? 17.914 -1.645 6.161 1.00 90.00 92 LYS A O 1
ATOM 726 N N . SER A 1 93 ? 16.126 -2.948 5.755 1.00 91.50 93 SER A N 1
ATOM 727 C CA . SER A 1 93 ? 15.312 -1.899 5.141 1.00 91.50 93 SER A CA 1
ATOM 728 C C . SER A 1 93 ? 14.647 -1.039 6.213 1.00 91.50 93 SER A C 1
ATOM 730 O O . SER A 1 93 ? 14.660 0.180 6.086 1.00 91.50 93 SER A O 1
ATOM 732 N N . MET A 1 94 ? 14.125 -1.648 7.284 1.00 91.25 94 MET A N 1
ATOM 733 C CA . MET A 1 94 ? 13.482 -0.927 8.390 1.00 91.25 94 MET A CA 1
ATOM 734 C C . MET A 1 94 ? 14.422 0.065 9.074 1.00 91.25 94 MET A C 1
ATOM 736 O O . MET A 1 94 ? 14.023 1.205 9.292 1.00 91.25 94 MET A O 1
ATOM 740 N N . ASP A 1 95 ? 15.677 -0.317 9.323 1.00 91.19 95 ASP A N 1
ATOM 741 C CA . ASP A 1 95 ? 16.673 0.563 9.948 1.00 91.19 95 ASP A CA 1
ATOM 742 C C . ASP A 1 95 ? 16.878 1.872 9.164 1.00 91.19 95 ASP A C 1
ATOM 744 O O . ASP A 1 95 ? 17.100 2.933 9.745 1.00 91.19 95 ASP A O 1
ATOM 748 N N . ARG A 1 96 ? 16.762 1.825 7.830 1.00 90.44 96 ARG A N 1
ATOM 749 C CA . ARG A 1 96 ? 16.902 3.006 6.958 1.00 90.44 96 ARG A CA 1
ATOM 750 C C . ARG A 1 96 ? 15.705 3.947 7.021 1.00 90.44 96 ARG A C 1
ATOM 752 O O . ARG A 1 96 ? 15.814 5.080 6.569 1.00 90.44 96 ARG A O 1
ATOM 759 N N . MET A 1 97 ? 14.578 3.467 7.537 1.00 94.06 97 MET A N 1
ATOM 760 C CA . MET A 1 97 ? 13.325 4.211 7.636 1.00 94.06 97 MET A CA 1
ATOM 761 C C . MET A 1 97 ? 13.072 4.730 9.056 1.00 94.06 97 MET A C 1
ATOM 763 O O . MET A 1 97 ? 12.028 5.328 9.291 1.00 94.06 97 MET A O 1
ATOM 767 N N . ILE A 1 98 ? 14.000 4.535 10.005 1.00 93.56 98 ILE A N 1
ATOM 768 C CA . ILE A 1 98 ? 13.873 5.071 11.367 1.00 93.56 98 ILE A CA 1
ATOM 769 C C . ILE A 1 98 ? 13.609 6.583 11.306 1.00 93.56 98 ILE A C 1
ATOM 771 O O . ILE A 1 98 ? 14.378 7.343 10.720 1.00 93.56 98 ILE A O 1
ATOM 775 N N . GLY A 1 99 ? 12.513 7.011 11.936 1.00 92.31 99 GLY A N 1
ATOM 776 C CA . GLY A 1 99 ? 12.053 8.402 11.935 1.00 92.31 99 GLY A CA 1
ATOM 777 C C . GLY A 1 99 ? 11.087 8.765 10.800 1.00 92.31 99 GLY A C 1
ATOM 778 O O . GLY A 1 99 ? 10.495 9.841 10.849 1.00 92.31 99 GLY A O 1
ATOM 779 N N . GLU A 1 100 ? 10.870 7.888 9.813 1.00 93.62 100 GLU A N 1
ATOM 780 C CA . GLU A 1 100 ? 9.788 8.043 8.835 1.00 93.62 100 GLU A CA 1
ATOM 781 C C .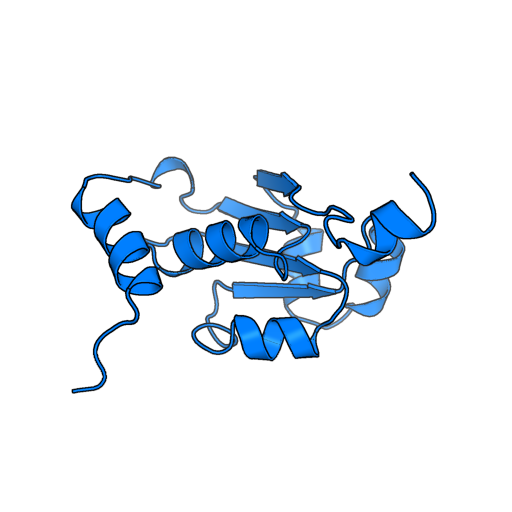 GLU A 1 100 ? 8.454 7.514 9.403 1.00 93.62 100 GLU A C 1
ATOM 783 O O . GLU A 1 100 ? 8.457 6.521 10.134 1.00 93.62 100 GLU A O 1
ATOM 788 N N . PRO A 1 101 ? 7.291 8.097 9.037 1.00 91.50 101 PRO A N 1
ATOM 789 C CA . PRO A 1 101 ? 5.984 7.643 9.529 1.00 91.50 101 PRO A CA 1
ATOM 790 C C . PRO A 1 101 ? 5.724 6.144 9.318 1.00 91.50 101 PRO A C 1
ATOM 792 O O . PRO A 1 101 ? 5.177 5.476 10.191 1.00 91.50 101 PRO A O 1
ATOM 795 N N . VAL A 1 102 ? 6.190 5.596 8.189 1.00 94.94 102 VAL A N 1
ATOM 796 C CA . VAL A 1 102 ? 6.034 4.174 7.844 1.00 94.94 102 VAL A CA 1
ATOM 797 C C . VAL A 1 102 ? 6.751 3.228 8.813 1.00 94.94 102 VAL A C 1
ATOM 799 O O . VAL A 1 102 ? 6.357 2.071 8.932 1.00 94.94 102 VAL A O 1
ATOM 802 N N . TYR A 1 103 ? 7.788 3.689 9.521 1.00 95.56 103 TYR A N 1
ATOM 803 C CA . TYR A 1 103 ? 8.526 2.850 10.465 1.00 95.56 103 TYR A CA 1
ATOM 804 C C . TYR A 1 103 ? 7.636 2.366 11.608 1.00 95.56 103 TYR A C 1
ATOM 806 O O . TYR A 1 103 ? 7.684 1.189 11.951 1.00 95.56 103 TYR A O 1
ATOM 814 N N . ASN A 1 104 ? 6.803 3.251 12.162 1.00 93.44 104 ASN A N 1
ATOM 815 C CA . ASN A 1 104 ? 5.915 2.898 13.269 1.00 93.44 104 ASN A CA 1
ATOM 816 C C . ASN A 1 104 ? 4.873 1.867 12.822 1.00 93.44 104 ASN A C 1
ATOM 818 O O . ASN A 1 104 ? 4.688 0.859 13.493 1.00 93.44 104 ASN A O 1
ATOM 822 N N . GLU A 1 105 ? 4.286 2.061 11.640 1.00 94.19 105 GLU A N 1
ATOM 823 C CA . GLU A 1 105 ? 3.322 1.118 11.059 1.00 94.19 105 GLU A CA 1
ATOM 824 C C . GLU A 1 105 ? 3.949 -0.263 10.802 1.00 94.19 105 GLU A C 1
ATOM 826 O O . GLU A 1 105 ? 3.338 -1.297 11.061 1.00 94.19 105 GLU A O 1
ATOM 831 N N . LEU A 1 106 ? 5.200 -0.306 10.329 1.00 93.12 106 LEU A N 1
ATOM 832 C CA . LEU A 1 106 ? 5.935 -1.562 10.152 1.00 93.12 106 LEU A CA 1
ATOM 833 C C . LEU A 1 106 ? 6.308 -2.224 11.485 1.00 93.12 106 LEU A C 1
ATOM 835 O O . LEU A 1 106 ? 6.319 -3.451 11.563 1.00 93.12 106 LEU A O 1
ATOM 839 N N . ALA A 1 107 ? 6.639 -1.432 12.508 1.00 92.62 107 ALA A N 1
ATOM 840 C CA . ALA A 1 107 ? 7.006 -1.925 13.832 1.00 92.62 107 ALA A CA 1
ATOM 841 C C . ALA A 1 107 ? 5.803 -2.493 14.601 1.00 92.62 107 ALA A C 1
ATOM 843 O O . ALA A 1 107 ? 5.961 -3.475 15.325 1.00 92.62 107 ALA A O 1
ATOM 844 N N . GLU A 1 108 ? 4.612 -1.913 14.422 1.00 93.81 108 GLU A N 1
ATOM 845 C CA . GLU A 1 108 ? 3.348 -2.462 14.934 1.00 93.81 108 GLU A CA 1
ATOM 846 C C . GLU A 1 108 ? 2.966 -3.774 14.230 1.00 93.81 108 GLU A C 1
ATOM 848 O O . GLU A 1 108 ? 2.396 -4.674 14.849 1.00 93.81 108 GLU A O 1
ATOM 853 N N . GLY A 1 109 ? 3.363 -3.915 12.963 1.00 92.88 109 GLY A N 1
ATOM 854 C CA . GLY A 1 109 ? 3.165 -5.112 12.156 1.00 92.88 109 GLY A CA 1
ATOM 855 C C . GLY A 1 109 ? 1.961 -5.011 11.219 1.00 92.88 109 GLY A C 1
ATOM 856 O O . GLY A 1 109 ? 1.046 -4.213 11.405 1.00 92.88 109 GLY A O 1
ATOM 857 N N . ALA A 1 110 ? 1.970 -5.839 10.172 1.00 96.00 110 ALA A N 1
ATOM 858 C CA . ALA A 1 110 ? 0.864 -5.936 9.224 1.00 96.00 110 ALA A CA 1
ATOM 859 C C . ALA A 1 110 ? -0.046 -7.119 9.576 1.00 96.00 110 ALA A C 1
ATOM 861 O O . ALA A 1 110 ? 0.436 -8.231 9.795 1.00 96.00 110 ALA A O 1
ATOM 862 N N . ASP A 1 111 ? -1.361 -6.901 9.555 1.00 98.31 111 ASP A N 1
ATOM 863 C CA . ASP A 1 111 ? -2.354 -7.967 9.713 1.00 98.31 111 ASP A CA 1
ATOM 864 C C . ASP A 1 111 ? -2.433 -8.863 8.471 1.00 98.31 111 ASP A C 1
ATOM 866 O O . ASP A 1 111 ? -2.703 -10.060 8.567 1.00 98.31 111 ASP A O 1
ATOM 870 N N . TYR A 1 112 ? -2.206 -8.277 7.292 1.00 98.19 112 TYR A N 1
ATOM 871 C CA . TYR A 1 112 ? -2.198 -8.981 6.015 1.00 98.19 112 TYR A CA 1
ATOM 872 C C . TYR A 1 112 ? -0.965 -8.608 5.200 1.00 98.19 112 TYR A C 1
ATOM 874 O O . TYR A 1 112 ? -0.595 -7.437 5.107 1.00 98.19 112 TYR A O 1
ATOM 882 N N . ILE A 1 113 ? -0.369 -9.608 4.549 1.00 97.19 113 ILE A N 1
ATOM 883 C CA . ILE A 1 113 ? 0.741 -9.427 3.614 1.00 97.19 113 ILE A CA 1
ATOM 884 C C . ILE A 1 113 ? 0.332 -10.001 2.260 1.00 97.19 113 ILE A C 1
ATOM 886 O O . ILE A 1 113 ? -0.024 -11.173 2.151 1.00 97.19 113 ILE A O 1
ATOM 890 N N . ILE A 1 114 ? 0.407 -9.169 1.226 1.00 97.31 114 ILE A N 1
ATOM 891 C CA . ILE A 1 114 ? 0.230 -9.557 -0.170 1.00 97.31 114 ILE A CA 1
ATOM 892 C C . ILE A 1 114 ? 1.600 -9.467 -0.834 1.00 9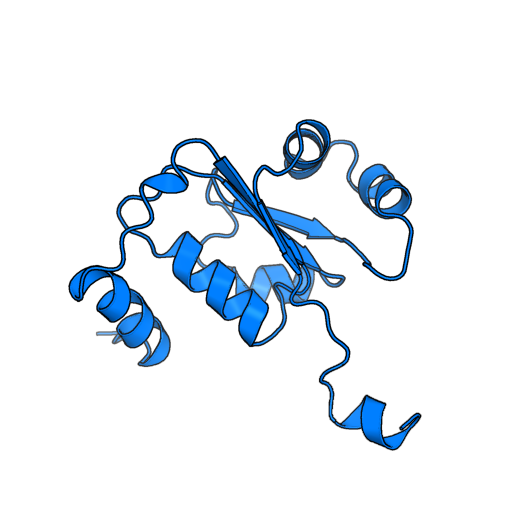7.31 114 ILE A C 1
ATOM 894 O O . ILE A 1 114 ? 2.086 -8.373 -1.129 1.00 97.31 114 ILE A O 1
ATOM 898 N N . ASP A 1 115 ? 2.231 -10.617 -1.061 1.00 95.00 115 ASP A N 1
ATOM 899 C CA . ASP A 1 115 ? 3.500 -10.674 -1.777 1.00 95.00 115 ASP A CA 1
ATOM 900 C C . ASP A 1 115 ? 3.269 -10.788 -3.287 1.00 95.00 115 ASP A C 1
ATOM 902 O O . ASP A 1 115 ? 2.933 -11.848 -3.815 1.00 95.00 115 ASP A O 1
ATOM 906 N N . ALA A 1 116 ? 3.430 -9.662 -3.982 1.00 94.50 116 ALA A N 1
ATOM 907 C CA . ALA A 1 116 ? 3.432 -9.583 -5.438 1.00 94.50 116 ALA A CA 1
ATOM 908 C C . ALA A 1 116 ? 4.822 -9.203 -5.984 1.00 94.50 116 ALA A C 1
ATOM 910 O O . ALA A 1 116 ? 4.943 -8.764 -7.136 1.00 94.50 116 ALA A O 1
ATOM 911 N N . ALA A 1 117 ? 5.879 -9.321 -5.172 1.00 90.44 117 ALA A N 1
ATOM 912 C CA . ALA A 1 117 ? 7.234 -9.031 -5.604 1.00 90.44 117 ALA A CA 1
ATOM 913 C C . ALA A 1 117 ? 7.746 -10.166 -6.500 1.00 90.44 117 ALA A C 1
ATOM 915 O O . ALA A 1 117 ? 7.883 -11.314 -6.094 1.00 90.44 117 ALA A O 1
ATOM 916 N N . SER A 1 118 ? 8.039 -9.844 -7.757 1.00 83.81 118 SER A N 1
ATOM 917 C CA . SER A 1 118 ? 8.568 -10.812 -8.713 1.00 83.81 118 SER A CA 1
ATOM 918 C C . SER A 1 118 ? 9.433 -10.126 -9.765 1.00 83.81 118 SER A C 1
ATOM 920 O O . SER A 1 118 ? 9.212 -8.965 -10.125 1.00 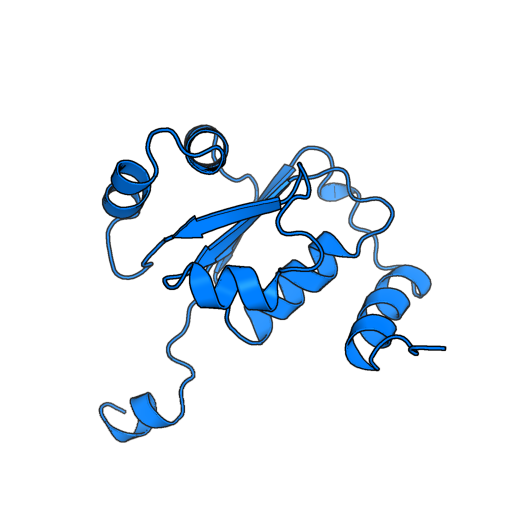83.81 118 SER A O 1
ATOM 922 N N . ASN A 1 119 ? 10.405 -10.863 -10.301 1.00 71.31 119 ASN A N 1
ATOM 923 C CA . ASN A 1 119 ? 11.228 -10.443 -11.432 1.00 71.31 119 ASN A CA 1
ATOM 924 C C . ASN A 1 119 ? 10.495 -10.695 -12.762 1.00 71.31 119 ASN A C 1
ATOM 926 O O . ASN A 1 119 ? 10.994 -11.380 -13.643 1.00 71.31 119 ASN A O 1
ATOM 930 N N . ALA A 1 120 ? 9.309 -10.112 -12.941 1.00 60.94 120 ALA A N 1
ATOM 931 C CA . ALA A 1 120 ? 8.492 -10.296 -14.148 1.00 60.94 120 ALA A CA 1
ATOM 932 C C . ALA A 1 120 ? 8.932 -9.425 -15.350 1.00 60.94 120 ALA A C 1
ATOM 934 O O . ALA A 1 120 ? 8.158 -9.183 -16.273 1.00 60.94 120 ALA A O 1
ATOM 935 N N . SER A 1 121 ? 10.165 -8.907 -15.347 1.00 59.03 121 SER A N 1
ATOM 936 C CA . SER A 1 121 ? 10.699 -8.126 -16.466 1.00 59.03 121 SER A CA 1
ATOM 937 C C . SER A 1 121 ? 11.195 -9.077 -17.567 1.00 59.03 121 SER A C 1
ATOM 939 O O . SER A 1 121 ? 12.038 -9.930 -17.282 1.00 59.03 121 SER A O 1
ATOM 941 N N . PRO A 1 122 ? 10.753 -8.915 -18.832 1.00 54.72 122 PRO A N 1
ATOM 942 C CA . PRO A 1 122 ? 11.218 -9.732 -19.959 1.00 54.72 122 PRO A CA 1
ATOM 943 C C . PRO A 1 122 ? 12.745 -9.765 -20.113 1.00 54.72 122 PRO A C 1
ATOM 945 O O . PRO A 1 122 ? 13.303 -10.744 -20.605 1.00 54.72 122 PRO A O 1
ATOM 948 N N . ASN A 1 123 ? 13.435 -8.710 -19.666 1.00 54.91 123 ASN A N 1
ATOM 949 C CA . ASN A 1 123 ? 14.893 -8.634 -19.719 1.00 54.91 123 ASN A CA 1
ATOM 950 C C . ASN A 1 123 ? 15.577 -9.610 -18.748 1.00 54.91 123 ASN A C 1
ATOM 952 O O . ASN A 1 123 ? 16.682 -10.052 -19.048 1.00 54.91 123 ASN A O 1
ATOM 956 N N . PHE A 1 124 ? 14.943 -9.977 -17.628 1.00 55.12 124 PHE A N 1
ATOM 957 C CA . PHE A 1 124 ? 15.522 -10.926 -16.669 1.00 55.12 124 PHE A CA 1
ATOM 958 C C . PHE A 1 124 ? 15.438 -12.372 -17.168 1.00 55.12 124 PHE A C 1
ATOM 960 O O . PHE A 1 124 ? 16.441 -13.078 -17.109 1.00 55.12 124 PHE A O 1
ATOM 967 N N . PHE A 1 125 ? 14.316 -12.771 -17.779 1.00 55.94 125 PHE A N 1
ATOM 968 C CA . PHE A 1 125 ? 14.181 -14.094 -18.413 1.00 55.94 125 PHE A CA 1
ATOM 969 C C . PHE A 1 125 ? 15.180 -14.316 -19.555 1.00 55.94 125 PHE A C 1
ATOM 971 O O . PHE A 1 125 ? 15.577 -15.442 -19.834 1.00 55.94 125 PHE A O 1
ATOM 978 N N . LYS A 1 126 ? 15.611 -13.238 -20.221 1.00 52.91 126 LYS A N 1
ATOM 979 C CA . LYS A 1 126 ? 16.630 -13.304 -21.276 1.00 52.91 126 LYS A CA 1
ATOM 980 C C . LYS A 1 126 ? 18.048 -13.540 -20.756 1.00 52.91 126 LYS A C 1
ATOM 982 O O . LYS A 1 126 ? 18.882 -13.984 -21.537 1.00 52.91 126 LYS A O 1
ATOM 987 N N . GLN A 1 127 ? 18.342 -13.184 -19.506 1.00 52.56 127 GLN A N 1
ATOM 988 C CA . GLN A 1 127 ? 19.708 -13.193 -18.971 1.00 52.56 127 GLN A CA 1
ATOM 989 C C . GLN A 1 127 ? 19.966 -14.328 -17.973 1.00 52.56 127 GLN A C 1
ATOM 991 O O . GLN A 1 127 ? 21.114 -14.734 -17.848 1.00 52.56 127 GLN A O 1
ATOM 996 N N . ASN A 1 128 ? 18.933 -14.859 -17.312 1.00 53.44 128 ASN A N 1
ATOM 997 C CA . ASN A 1 128 ? 19.001 -16.066 -16.478 1.00 53.44 128 ASN A CA 1
ATOM 998 C C . ASN A 1 128 ? 17.630 -16.776 -16.496 1.00 53.44 128 ASN A C 1
ATOM 1000 O O . ASN A 1 128 ? 16.760 -16.374 -15.718 1.00 53.44 128 ASN A O 1
ATOM 1004 N N . PRO A 1 129 ? 17.403 -17.739 -17.413 1.00 51.12 129 PRO A N 1
ATOM 1005 C CA . PRO A 1 129 ? 16.164 -18.517 -17.470 1.00 51.12 129 PRO A CA 1
ATOM 1006 C C . PRO A 1 129 ? 15.994 -19.472 -16.282 1.00 51.12 129 PRO A C 1
ATOM 1008 O O . PRO A 1 129 ? 17.019 -19.898 -15.700 1.00 51.12 129 PRO A O 1
#

Organism: NCBI:txid408170

Sequence (129 aa):
MIGNSPYKEDIARLFREGLELERLHGKTILVAGATGLVGGCVVDVLMQNPARCYKVIAAGRNKERARQKFAAYWEDESFFFAEIDVTQPVIKSMDRMIGEPVYNELAEGADYIIDAASNASPNFFKQNP

Foldseek 3Di:
DPDDPPLLVVLVVCVVVPDDDVVQAAFEEEQAPCLDDVNVSVVSSQVPPPPRRAAYEYEEQDPVSVCVSVVVCPVPPRYHYFNDDPVDDRVVSLVVCVPPPVNVVVVVHGPYYHYPDDPPDPVVVVPPD

Nearest PDB structures (foldseek):
  6d6y-assembly1_A  TM=5.853E-01  e=1.835E-02  Moorena bouillonii
  6l8u-assembly2_B  TM=4.747E-01  e=3.125E-02  Homo sapiens
  6l8u-assembly1_A  TM=5.268E-01  e=1.543E-01  Homo sapiens
  6l8u-assembly4_D  TM=5.820E-01  e=2.152E-01  Homo sapiens
  7qw7-assembly1_A  TM=5.056E-01  e=1.649E-01  Geobacillus stearothermophilus

Radius of gyration: 15.46 Å; Cα contacts (8 Å, |Δi|>4): 175; chains: 1; bounding box: 41×36×36 Å

Mean predicted aligned error: 5.24 Å

pLDDT: mean 90.36, std 13.35, range [37.94, 98.69]

Solvent-accessible surface area (backbone atoms only — not comparable to full-atom values): 7590 Å² total; per-residue (Å²): 132,87,71,76,51,73,69,57,48,55,49,54,42,44,52,77,75,64,62,77,65,72,93,44,61,78,34,33,37,34,27,32,22,21,79,45,71,67,23,28,48,54,51,52,47,60,73,61,42,90,82,63,52,46,36,40,34,39,20,28,80,49,65,68,63,37,49,66,75,40,53,93,47,62,86,36,94,46,41,35,72,40,66,38,54,87,94,46,68,62,66,71,34,49,68,76,32,68,91,42,78,48,37,57,55,60,71,77,44,63,80,40,79,46,81,47,62,71,84,84,48,74,70,48,55,74,74,62,117